Protein AF-A0A345U8S2-F1 (afdb_monomer_lite)

Secondary structure (DSSP, 8-state):
-HHHHHHHHHHHHHHHHHHHHHHHHHHHHHHHHHHHHHHHTTS----HHHHHHHHHHHHHTT-HHHHHHHHHHHHHH-THHHH-HHHHHHHHHHHHHHHHHTT-HHHHHHHHHHHT-

InterPro domains:
  IPR011990 Tetratricopeptide-like helical domain superfamily [SSF48452] (52-115)

Foldseek 3Di:
DVVVVVVVVVVVVVVVVVVVVVVVVVVVVVVVVVVVVVVVLQPPDDDLVVLLVVLVVCVVVLVLVVSLVSLVSCCPRPVVNVVDVQSVLSSLQSNLVSCVVVVVNVVSVVSNVSSVD

Radius of gyration: 25.72 Å; chains: 1; bounding box: 40×40×75 Å

Sequence (117 aa):
MVELYLILLICFLLVICYLITNSLRYIYKQIQTIINMRETKKNIYIENKNISYLANAYIKRKKWFYCITMLEYCIHYNQIARDKPKNRAIYYNYLGLCYQMIKMNKIAEKYYSKAKL

Organism: NCBI:txid2608709

pLDDT: mean 85.03, std 13.2, range [49.62, 97.12]

Structure (mmCIF, N/CA/C/O backbone):
data_AF-A0A345U8S2-F1
#
_entry.id   AF-A0A345U8S2-F1
#
loop_
_atom_site.group_PDB
_atom_site.id
_atom_site.type_symbol
_atom_site.label_atom_id
_atom_site.label_alt_id
_atom_site.label_comp_id
_atom_site.label_asym_id
_atom_site.label_entity_id
_atom_site.label_seq_id
_atom_site.pdbx_PDB_ins_code
_atom_site.Cartn_x
_atom_site.Cartn_y
_atom_site.Cartn_z
_atom_site.occupancy
_atom_site.B_iso_or_equiv
_atom_site.auth_seq_id
_atom_site.auth_comp_id
_atom_site.auth_asym_id
_atom_site.auth_atom_id
_atom_site.pdbx_PDB_model_num
ATOM 1 N N . MET A 1 1 ? -18.768 26.008 56.607 1.00 67.94 1 MET A N 1
ATOM 2 C CA . MET A 1 1 ? -19.146 26.429 55.232 1.00 67.94 1 MET A CA 1
ATOM 3 C C . MET A 1 1 ? -17.961 26.354 54.268 1.00 67.94 1 MET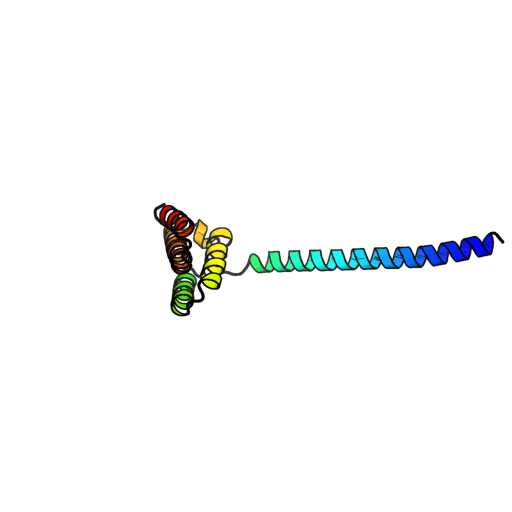 A C 1
ATOM 5 O O . MET A 1 1 ? -18.071 25.661 53.269 1.00 67.94 1 MET A O 1
ATOM 9 N N . VAL A 1 2 ? -16.822 26.990 54.576 1.00 83.25 2 VAL A N 1
ATOM 10 C CA . VAL A 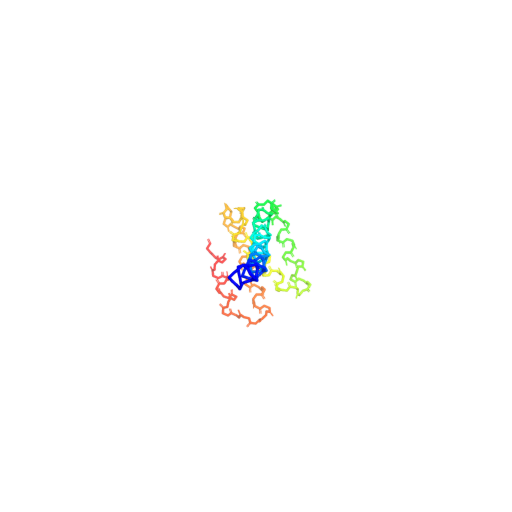1 2 ? -15.616 26.993 53.712 1.00 83.25 2 VAL A CA 1
ATOM 11 C C . VAL A 1 2 ? -14.989 25.600 53.544 1.00 83.25 2 VAL A C 1
ATOM 13 O O . VAL A 1 2 ? -14.587 25.232 52.446 1.00 83.25 2 VAL A O 1
ATOM 16 N N . GLU A 1 3 ? -14.968 24.789 54.602 1.00 89.12 3 GLU A N 1
ATOM 17 C CA . GLU A 1 3 ? -14.399 23.431 54.570 1.00 89.12 3 GLU A CA 1
ATOM 18 C C . GLU A 1 3 ? -15.165 22.487 53.630 1.00 89.12 3 GLU A C 1
ATOM 20 O O . GLU A 1 3 ? -14.561 21.792 52.819 1.00 89.12 3 GLU A O 1
ATOM 25 N N . LEU A 1 4 ? -16.502 22.522 53.666 1.00 88.00 4 LEU A N 1
ATOM 26 C CA . LEU A 1 4 ? -17.356 21.761 52.745 1.00 88.00 4 LEU A CA 1
ATOM 27 C C . LEU A 1 4 ? -17.128 22.171 51.286 1.00 88.00 4 LEU A C 1
ATOM 29 O O . LEU A 1 4 ? -17.090 21.312 50.410 1.00 88.00 4 LEU A O 1
ATOM 33 N N . TYR A 1 5 ? -16.930 23.467 51.030 1.00 91.94 5 TYR A N 1
ATOM 34 C CA . TYR A 1 5 ? -16.622 23.979 49.696 1.00 91.94 5 TYR A CA 1
ATOM 35 C C . TYR A 1 5 ? -15.264 23.474 49.185 1.00 91.94 5 TYR A C 1
ATOM 37 O O . TYR A 1 5 ? -15.162 23.030 48.043 1.00 91.94 5 TYR A O 1
ATOM 45 N N . LEU A 1 6 ? -14.238 23.471 50.043 1.00 91.25 6 LEU A N 1
ATOM 46 C CA . LEU A 1 6 ? -12.912 22.931 49.723 1.00 91.25 6 LEU A CA 1
ATOM 47 C C . LEU A 1 6 ? -12.965 21.438 49.384 1.00 91.25 6 LEU A C 1
ATOM 49 O O . LEU A 1 6 ? -12.372 21.019 48.393 1.00 91.25 6 LEU A O 1
ATOM 53 N N . ILE A 1 7 ? -13.708 20.646 50.161 1.00 92.69 7 ILE A N 1
ATOM 54 C CA . ILE A 1 7 ? -13.863 19.204 49.915 1.0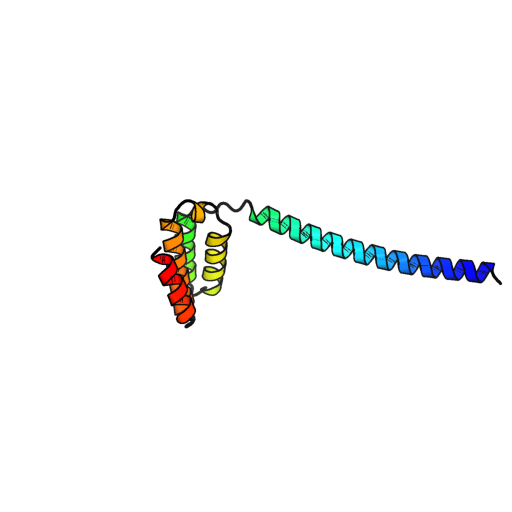0 92.69 7 ILE A CA 1
ATOM 55 C C . ILE A 1 7 ? -14.530 18.957 48.556 1.00 92.69 7 ILE A C 1
ATOM 57 O O . ILE A 1 7 ? -14.038 18.155 47.762 1.00 92.69 7 ILE A O 1
ATOM 61 N N . LEU A 1 8 ? -15.607 19.685 48.254 1.00 92.06 8 LEU A N 1
ATOM 62 C CA . LEU A 1 8 ? -16.322 19.575 46.980 1.00 92.06 8 LEU A CA 1
ATOM 63 C C . LEU A 1 8 ? -15.416 19.935 45.794 1.00 92.06 8 LEU A C 1
ATOM 65 O O . LEU A 1 8 ? -15.391 19.226 44.787 1.00 92.06 8 LEU A O 1
ATOM 69 N N . LEU A 1 9 ? -14.620 20.993 45.943 1.00 93.44 9 LEU A N 1
ATOM 70 C CA . LEU A 1 9 ? -13.665 21.438 44.933 1.00 93.44 9 LEU A CA 1
ATOM 71 C C . LEU A 1 9 ? -12.573 20.388 44.683 1.00 93.44 9 LEU A C 1
ATOM 73 O O . LEU A 1 9 ? -12.269 20.092 43.527 1.00 93.44 9 LEU A O 1
ATOM 77 N N . ILE A 1 10 ? -12.037 19.767 45.737 1.00 94.75 10 ILE A N 1
ATOM 78 C CA . ILE A 1 10 ? -11.049 18.682 45.624 1.00 94.75 10 ILE A CA 1
ATOM 79 C C . ILE A 1 10 ? -11.653 17.466 44.910 1.00 94.75 10 ILE A C 1
ATOM 81 O O . ILE A 1 10 ? -11.014 16.901 44.021 1.00 94.75 10 ILE A O 1
ATOM 85 N N . CYS A 1 11 ? -12.892 17.085 45.234 1.00 93.50 11 CYS A N 1
ATOM 86 C CA . CYS A 1 11 ? -13.581 15.986 44.555 1.00 93.50 11 CYS A CA 1
ATOM 87 C C . CYS A 1 11 ? -13.744 16.248 43.050 1.00 93.50 11 CYS A C 1
ATOM 89 O O . CYS A 1 11 ? -13.450 15.364 42.243 1.00 93.50 11 CYS A O 1
ATOM 91 N N . PHE A 1 12 ? -14.141 17.460 42.653 1.00 94.12 12 PHE A N 1
ATOM 92 C CA . PHE A 1 12 ? -14.212 17.836 41.237 1.00 94.12 12 PHE A CA 1
ATOM 93 C C . PHE A 1 12 ? -12.839 17.818 40.562 1.00 94.12 12 PHE A C 1
ATOM 95 O O . PHE A 1 12 ? -12.706 17.331 39.436 1.00 94.12 12 PHE A O 1
ATOM 102 N N . LEU A 1 13 ? -11.806 18.296 41.258 1.00 95.19 13 LEU A N 1
ATOM 103 C CA . LEU A 1 13 ? -10.447 18.320 40.732 1.00 95.19 13 LEU A CA 1
ATOM 104 C C . LEU A 1 13 ? -9.921 16.903 40.461 1.00 95.19 13 LEU A C 1
ATOM 106 O O . LEU A 1 13 ? -9.311 16.668 39.420 1.00 95.19 13 LEU A O 1
ATOM 110 N N . LEU A 1 14 ? -10.215 15.941 41.340 1.00 94.75 14 LEU A N 1
ATOM 111 C CA . LEU A 1 14 ? -9.844 14.535 41.145 1.00 94.75 14 LEU A CA 1
ATOM 112 C C . LEU A 1 14 ? -10.471 13.940 39.879 1.00 94.75 14 LEU A C 1
ATOM 114 O O . LEU A 1 14 ? -9.787 13.244 39.125 1.00 94.75 14 LEU A O 1
ATOM 118 N N . VAL A 1 15 ? -11.742 14.248 39.607 1.00 94.25 15 VAL A N 1
ATOM 119 C CA . VAL A 1 15 ? -12.430 13.791 38.388 1.00 94.25 15 VAL A CA 1
ATOM 120 C C . VAL A 1 15 ? -11.781 14.389 37.138 1.00 94.25 15 VAL A C 1
ATOM 122 O O . VAL A 1 15 ? -11.520 13.669 36.172 1.00 94.25 15 VAL A O 1
ATOM 125 N N . ILE A 1 16 ? -11.455 15.682 37.158 1.00 93.75 16 ILE A N 1
ATOM 126 C CA . ILE A 1 16 ? -10.781 16.355 36.037 1.00 93.75 16 ILE A CA 1
ATOM 127 C C . ILE A 1 16 ? -9.392 15.746 35.798 1.00 93.75 16 ILE A C 1
ATOM 129 O O . ILE A 1 16 ? -9.054 15.396 34.664 1.00 93.75 16 ILE A 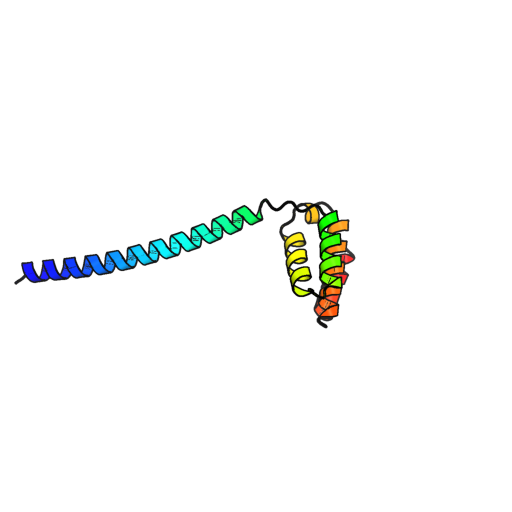O 1
ATOM 133 N N . CYS A 1 17 ? -8.608 15.542 36.858 1.00 96.19 17 CYS A N 1
ATOM 134 C CA . CYS A 1 17 ? -7.289 14.911 36.781 1.00 96.19 17 CYS A CA 1
ATOM 135 C C . CYS A 1 17 ? -7.359 13.492 36.203 1.00 96.19 17 CYS A C 1
ATOM 137 O O . CYS A 1 17 ? -6.522 13.114 35.376 1.00 96.19 17 CYS A O 1
ATOM 139 N N . TYR A 1 18 ? -8.372 12.714 36.588 1.00 96.19 18 TYR A N 1
ATOM 140 C CA . TYR A 1 18 ? -8.601 11.383 36.033 1.00 96.19 18 TYR A CA 1
ATOM 141 C C . TYR A 1 18 ? -8.876 11.432 34.521 1.00 96.19 18 TYR A C 1
ATOM 143 O O . TYR A 1 18 ? -8.251 10.690 33.757 1.00 96.19 18 TYR A O 1
ATOM 151 N N . LEU A 1 19 ? -9.745 12.342 34.067 1.00 94.12 19 LEU A N 1
ATOM 152 C CA . LEU A 1 19 ? -10.064 12.505 32.644 1.00 94.12 19 LEU A CA 1
ATOM 153 C C . LEU A 1 19 ? -8.835 12.907 31.815 1.00 94.12 19 LEU A C 1
ATOM 155 O O . LEU A 1 19 ? -8.593 12.320 30.757 1.00 94.12 19 LEU A O 1
ATOM 159 N N . ILE A 1 20 ? -8.032 13.853 32.313 1.00 95.12 20 ILE A N 1
ATOM 160 C CA . ILE A 1 20 ? -6.788 14.289 31.657 1.00 95.12 20 ILE A CA 1
ATOM 161 C C . ILE A 1 20 ? -5.781 13.135 31.586 1.00 95.12 20 ILE A C 1
ATOM 163 O O . ILE A 1 20 ? -5.178 12.885 30.544 1.00 95.12 20 ILE A O 1
ATOM 167 N N . THR A 1 21 ? -5.619 12.382 32.672 1.00 97.12 21 THR A N 1
ATOM 168 C CA . THR A 1 21 ? -4.693 11.240 32.698 1.00 97.12 21 THR A CA 1
ATOM 169 C C . THR A 1 21 ? -5.094 10.182 31.671 1.00 97.12 21 THR A C 1
ATOM 171 O O . THR A 1 21 ? -4.245 9.630 30.966 1.00 97.12 21 THR A O 1
ATOM 174 N N . ASN A 1 22 ? -6.393 9.908 31.546 1.00 93.62 22 ASN A N 1
ATOM 175 C CA . ASN A 1 22 ? -6.884 8.891 30.626 1.00 93.62 22 ASN A CA 1
ATOM 176 C C . ASN A 1 22 ? -6.720 9.313 29.154 1.00 93.62 22 ASN A C 1
ATOM 178 O O . ASN A 1 22 ? -6.337 8.491 28.316 1.00 93.62 22 ASN A O 1
ATOM 182 N N . SER A 1 23 ? -6.932 10.596 28.839 1.00 94.38 23 SER A N 1
ATOM 183 C CA . SER A 1 23 ? -6.711 11.123 27.487 1.00 94.38 23 SER A CA 1
ATOM 184 C C . SER A 1 23 ? -5.227 11.105 27.103 1.00 94.38 23 SER A C 1
ATOM 186 O O . SER A 1 23 ? -4.882 10.647 26.010 1.00 94.38 23 SER A O 1
ATOM 188 N N . LEU A 1 24 ? -4.330 11.479 28.022 1.00 95.12 24 LEU A N 1
ATOM 189 C CA . LEU A 1 24 ? -2.881 11.383 27.817 1.00 95.12 24 LEU A CA 1
ATOM 190 C C . LEU A 1 24 ? -2.431 9.936 27.595 1.00 95.12 24 LEU A C 1
ATOM 192 O O . LEU A 1 24 ? -1.662 9.658 26.671 1.00 95.12 24 LEU A O 1
ATOM 196 N N . ARG A 1 25 ? -2.952 8.989 28.386 1.00 96.38 25 ARG A N 1
ATOM 197 C CA . ARG A 1 25 ? -2.656 7.557 28.226 1.00 96.38 25 ARG A CA 1
ATOM 198 C C . ARG A 1 25 ? -3.089 7.033 26.857 1.00 96.38 25 ARG A C 1
ATOM 200 O O . ARG A 1 25 ? -2.371 6.238 26.245 1.00 96.38 25 ARG A O 1
ATOM 207 N N . TYR A 1 26 ? -4.247 7.472 26.370 1.00 94.62 26 TYR A N 1
ATOM 208 C CA . TYR A 1 26 ? -4.744 7.106 25.048 1.00 94.62 26 TYR A CA 1
ATOM 209 C C . TYR A 1 26 ? -3.831 7.626 23.929 1.00 94.62 26 TYR A C 1
ATOM 211 O O . TYR A 1 26 ? -3.422 6.848 23.063 1.00 94.62 26 TYR A O 1
ATOM 219 N N . ILE A 1 27 ? -3.444 8.905 23.988 1.00 92.75 27 ILE A N 1
ATOM 220 C CA . ILE A 1 27 ? -2.521 9.518 23.020 1.00 92.75 27 ILE A CA 1
ATOM 221 C C . ILE A 1 27 ? -1.169 8.795 23.035 1.00 92.75 27 ILE A C 1
ATOM 223 O O . ILE A 1 27 ? -0.656 8.424 21.979 1.00 92.75 27 ILE A O 1
ATOM 227 N N . TYR A 1 28 ? -0.623 8.511 24.219 1.00 95.31 28 TYR A N 1
ATOM 228 C CA . TYR A 1 28 ? 0.636 7.778 24.356 1.00 95.31 28 TYR A CA 1
ATOM 229 C C . TYR A 1 28 ? 0.575 6.398 23.684 1.00 95.31 28 TYR A C 1
ATOM 231 O O . TYR A 1 28 ? 1.472 6.025 22.925 1.00 95.31 28 TYR A O 1
ATOM 239 N N . LYS A 1 29 ? -0.523 5.656 23.883 1.00 94.00 29 LYS A N 1
ATOM 240 C CA . LYS A 1 29 ? -0.727 4.350 23.240 1.00 94.00 29 LYS A CA 1
ATOM 241 C C . LYS A 1 29 ? -0.794 4.462 21.713 1.00 94.00 29 LYS A C 1
ATOM 243 O O . LYS A 1 29 ? -0.233 3.611 21.017 1.00 94.00 29 LYS A O 1
ATOM 248 N N . GLN A 1 30 ? -1.448 5.497 21.181 1.00 89.50 30 GLN A N 1
ATOM 249 C CA . GLN A 1 30 ? -1.468 5.740 19.735 1.00 89.50 30 GLN A CA 1
ATOM 250 C C . GLN A 1 30 ? -0.063 6.020 19.191 1.00 89.50 30 GLN A C 1
ATOM 252 O O . GLN A 1 30 ? 0.342 5.397 18.208 1.00 89.50 30 GLN A O 1
ATOM 257 N N . ILE A 1 31 ? 0.703 6.889 19.857 1.00 91.81 31 ILE A N 1
ATOM 258 C CA . ILE A 1 31 ? 2.082 7.212 19.469 1.00 91.81 31 ILE A CA 1
ATOM 259 C C . ILE A 1 31 ? 2.948 5.947 19.465 1.00 91.81 31 ILE A C 1
ATOM 261 O O . ILE A 1 31 ? 3.619 5.676 18.469 1.00 91.81 31 ILE A O 1
ATOM 265 N N . GLN A 1 32 ? 2.873 5.127 20.517 1.00 90.88 32 GLN A N 1
ATOM 266 C CA . GLN A 1 32 ? 3.631 3.876 20.594 1.00 90.88 32 GLN A CA 1
ATOM 267 C C . GLN A 1 32 ? 3.275 2.918 19.452 1.00 90.88 32 GLN A C 1
ATOM 269 O O . GLN A 1 32 ? 4.149 2.298 18.850 1.00 90.88 32 GLN A O 1
ATOM 274 N N . THR A 1 33 ? 1.990 2.830 19.105 1.00 84.75 33 THR A N 1
ATOM 275 C CA . THR A 1 33 ? 1.534 1.991 17.990 1.00 84.75 33 THR A CA 1
ATOM 276 C C . THR A 1 33 ? 2.134 2.472 16.663 1.00 84.75 33 THR A C 1
ATOM 278 O O . THR A 1 33 ? 2.626 1.661 15.879 1.00 84.75 33 THR A O 1
ATOM 281 N N . ILE A 1 34 ? 2.167 3.787 16.425 1.00 84.50 34 ILE A N 1
ATOM 282 C CA . ILE A 1 34 ? 2.764 4.382 15.218 1.00 84.50 34 ILE A CA 1
ATOM 283 C C . ILE A 1 34 ? 4.278 4.128 15.161 1.00 84.50 34 ILE A C 1
ATOM 285 O O . ILE A 1 34 ? 4.800 3.798 14.092 1.00 84.50 34 ILE A O 1
ATOM 289 N N . ILE A 1 35 ? 4.985 4.253 16.288 1.00 81.69 35 ILE A N 1
ATOM 290 C CA . ILE A 1 35 ? 6.428 3.980 16.375 1.00 81.69 35 ILE A CA 1
ATOM 291 C C . ILE A 1 35 ? 6.711 2.509 16.045 1.00 81.69 35 ILE A C 1
ATOM 293 O O . ILE A 1 35 ? 7.520 2.229 15.160 1.00 81.69 35 ILE A O 1
ATOM 297 N N . ASN A 1 36 ? 5.973 1.577 16.648 1.00 74.56 36 ASN A N 1
ATOM 298 C CA . ASN A 1 36 ? 6.139 0.143 16.395 1.00 74.56 36 ASN A CA 1
ATOM 299 C C . ASN A 1 36 ? 5.850 -0.223 14.919 1.00 74.56 36 ASN A C 1
ATOM 301 O O . ASN A 1 36 ? 6.557 -1.031 14.308 1.00 74.56 36 ASN A O 1
ATOM 305 N N . MET A 1 37 ? 4.845 0.405 14.294 1.00 69.44 37 MET A N 1
ATOM 306 C CA . MET A 1 37 ? 4.582 0.252 12.853 1.00 69.44 37 MET A CA 1
ATOM 307 C C . MET A 1 37 ? 5.702 0.840 11.975 1.00 69.44 37 MET A C 1
ATOM 309 O O . MET A 1 37 ? 5.963 0.354 10.871 1.00 69.44 37 MET A O 1
ATOM 313 N N . ARG A 1 38 ? 6.372 1.902 12.433 1.00 65.75 38 ARG A N 1
ATOM 314 C CA . ARG A 1 38 ? 7.513 2.500 11.727 1.00 65.75 38 ARG A CA 1
ATOM 315 C C . ARG A 1 38 ? 8.749 1.600 11.794 1.00 65.75 38 ARG A C 1
ATOM 317 O O . ARG A 1 38 ? 9.446 1.482 10.788 1.00 65.75 38 ARG A O 1
ATOM 324 N N . GLU A 1 39 ? 9.013 0.962 12.930 1.00 58.94 39 GLU A N 1
ATOM 325 C CA . GLU A 1 39 ? 10.163 0.060 13.094 1.00 58.94 39 GLU A CA 1
ATOM 326 C C . GLU A 1 39 ? 10.008 -1.239 12.302 1.00 58.94 39 GLU A C 1
ATOM 328 O O . GLU A 1 39 ? 10.930 -1.644 11.592 1.00 58.94 39 GLU A O 1
ATOM 333 N N . THR A 1 40 ? 8.817 -1.841 12.310 1.00 56.22 40 THR A N 1
ATOM 334 C CA . THR A 1 40 ? 8.518 -3.032 11.490 1.00 56.22 40 THR A CA 1
ATOM 335 C C . THR A 1 40 ? 8.673 -2.766 9.989 1.00 56.22 40 THR A C 1
ATOM 337 O O . THR A 1 40 ? 9.146 -3.632 9.255 1.00 56.22 40 THR A O 1
ATOM 340 N N . LYS A 1 41 ? 8.393 -1.541 9.522 1.00 52.75 41 LYS A N 1
ATOM 341 C CA . LYS A 1 41 ? 8.658 -1.118 8.134 1.00 52.75 41 LYS A CA 1
ATOM 342 C C . LYS A 1 41 ? 10.141 -1.102 7.744 1.00 52.75 41 LYS A C 1
ATOM 344 O O . LYS A 1 41 ? 10.412 -1.092 6.545 1.00 52.75 41 LYS A O 1
ATOM 349 N N . LYS A 1 42 ? 11.084 -1.063 8.693 1.00 53.06 42 LYS A N 1
ATOM 350 C CA . LYS A 1 42 ? 12.525 -0.929 8.405 1.00 53.06 42 LYS A CA 1
ATOM 351 C C . LYS A 1 42 ? 13.199 -2.267 8.057 1.00 53.06 42 LYS A C 1
ATOM 353 O O . LYS A 1 42 ? 14.233 -2.249 7.401 1.00 53.06 42 LYS A O 1
ATOM 358 N N . ASN A 1 43 ? 12.591 -3.402 8.425 1.00 49.62 43 ASN A N 1
ATOM 359 C CA . ASN A 1 43 ? 13.229 -4.728 8.370 1.00 49.62 43 ASN A CA 1
ATOM 360 C C . ASN A 1 43 ? 12.621 -5.719 7.362 1.00 49.62 43 ASN A C 1
ATOM 362 O O . ASN A 1 43 ? 13.047 -6.871 7.310 1.00 49.62 43 ASN A O 1
ATOM 366 N N . ILE A 1 44 ? 11.648 -5.316 6.540 1.00 55.94 44 ILE A N 1
ATOM 367 C CA . ILE A 1 44 ? 11.066 -6.222 5.539 1.00 55.94 44 ILE A CA 1
ATOM 368 C C . ILE A 1 44 ? 11.968 -6.239 4.295 1.00 55.94 44 ILE A C 1
ATOM 370 O O . ILE A 1 44 ? 11.758 -5.513 3.322 1.00 55.94 44 ILE A O 1
ATOM 374 N N . TYR A 1 45 ? 13.007 -7.072 4.349 1.00 56.28 45 TYR A N 1
ATOM 375 C CA . TYR A 1 45 ? 13.852 -7.398 3.206 1.00 56.28 45 TYR A CA 1
ATOM 376 C C . TYR A 1 45 ? 13.099 -8.365 2.283 1.00 56.28 45 TYR A C 1
ATOM 378 O O . TYR A 1 45 ? 12.901 -9.531 2.616 1.00 56.28 45 TYR A O 1
ATOM 386 N N . ILE A 1 46 ? 12.662 -7.888 1.115 1.00 60.34 46 ILE A N 1
ATOM 387 C CA . ILE A 1 46 ? 12.118 -8.746 0.053 1.00 60.34 46 ILE A CA 1
ATOM 388 C C . ILE A 1 46 ? 13.083 -8.691 -1.121 1.00 60.34 46 ILE A C 1
ATOM 390 O O . ILE A 1 46 ? 13.327 -7.625 -1.696 1.00 60.34 46 ILE A O 1
ATOM 394 N N . GLU A 1 47 ? 13.615 -9.854 -1.481 1.00 62.97 47 GLU A N 1
ATOM 395 C CA . GLU A 1 47 ? 14.500 -10.012 -2.624 1.00 62.97 47 GLU A CA 1
ATOM 396 C C . GLU A 1 47 ? 13.797 -9.600 -3.932 1.00 62.97 47 GLU A C 1
ATOM 398 O O . GLU A 1 47 ? 12.623 -9.895 -4.172 1.00 62.97 47 GLU A O 1
ATOM 403 N N . ASN A 1 48 ? 14.528 -8.915 -4.812 1.00 64.50 48 ASN A N 1
ATOM 404 C CA . ASN A 1 48 ? 13.975 -8.262 -6.004 1.00 64.50 48 ASN A CA 1
ATOM 405 C C . ASN A 1 48 ? 13.279 -9.233 -6.982 1.00 64.50 48 ASN A C 1
ATOM 407 O O . ASN A 1 48 ? 12.237 -8.922 -7.566 1.00 64.50 48 ASN A O 1
ATOM 411 N N . LYS A 1 49 ? 13.826 -10.449 -7.112 1.00 67.50 49 LYS A N 1
ATOM 412 C CA . LYS A 1 49 ? 13.270 -11.513 -7.962 1.00 67.50 49 LYS A CA 1
ATOM 413 C C . LYS A 1 49 ? 11.856 -11.907 -7.520 1.00 67.50 49 LYS A C 1
ATOM 415 O O . LYS A 1 49 ? 10.982 -12.126 -8.359 1.00 67.50 49 LYS A O 1
ATOM 420 N N . ASN A 1 50 ? 11.607 -11.891 -6.212 1.00 76.31 50 ASN A N 1
ATOM 421 C CA . ASN A 1 50 ? 10.314 -12.238 -5.630 1.00 76.31 50 ASN A CA 1
ATOM 422 C C . ASN A 1 50 ? 9.281 -11.125 -5.852 1.00 76.31 50 ASN A C 1
ATOM 424 O O . ASN A 1 50 ? 8.103 -11.414 -6.050 1.00 76.31 50 ASN A O 1
ATOM 428 N N . ILE A 1 51 ? 9.714 -9.860 -5.914 1.00 83.06 51 ILE A N 1
ATOM 429 C CA . ILE A 1 51 ? 8.827 -8.712 -6.162 1.00 83.06 51 ILE A CA 1
ATOM 430 C C . ILE A 1 51 ? 8.262 -8.745 -7.583 1.00 83.06 51 ILE A C 1
ATOM 432 O O . ILE A 1 51 ? 7.058 -8.583 -7.764 1.00 83.06 51 ILE A O 1
ATOM 436 N N . SER A 1 52 ? 9.099 -9.015 -8.588 1.00 83.75 52 SER A N 1
ATOM 437 C CA . SER A 1 52 ? 8.633 -9.121 -9.981 1.00 83.75 52 SER A CA 1
ATOM 438 C C . SER A 1 52 ? 7.667 -10.296 -10.177 1.00 83.75 52 SER A C 1
ATOM 440 O O . SER A 1 52 ? 6.660 -10.168 -10.875 1.00 83.75 52 SER A O 1
ATOM 442 N N . TYR A 1 53 ? 7.936 -11.430 -9.521 1.00 88.75 53 TYR A N 1
ATOM 443 C CA . TYR A 1 53 ? 7.031 -12.579 -9.522 1.00 88.75 53 TYR A CA 1
ATOM 444 C C . TYR A 1 53 ? 5.680 -12.249 -8.866 1.00 88.75 53 TYR A C 1
ATOM 446 O O . TYR A 1 53 ? 4.624 -12.523 -9.442 1.00 88.75 53 TYR A O 1
ATOM 454 N N . LEU A 1 54 ? 5.702 -11.599 -7.698 1.00 88.75 54 LEU A N 1
ATOM 455 C CA . LEU A 1 54 ? 4.500 -11.156 -6.988 1.00 88.75 54 LEU A CA 1
ATOM 456 C C . LEU A 1 54 ? 3.692 -10.138 -7.797 1.00 88.75 54 LEU A C 1
ATOM 458 O O . LEU A 1 54 ? 2.472 -10.269 -7.883 1.00 88.75 54 LEU A O 1
ATOM 462 N N . ALA A 1 55 ? 4.353 -9.167 -8.431 1.00 90.56 55 ALA A N 1
ATOM 463 C CA . ALA A 1 55 ? 3.697 -8.192 -9.296 1.00 90.56 55 ALA A CA 1
ATOM 464 C C . ALA A 1 55 ? 2.938 -8.891 -10.432 1.00 90.56 55 ALA A C 1
ATOM 466 O O . ALA A 1 55 ? 1.742 -8.657 -10.618 1.00 90.56 55 ALA A O 1
ATOM 467 N N . ASN A 1 56 ? 3.589 -9.833 -11.120 1.00 91.25 56 ASN A N 1
ATOM 468 C CA . ASN A 1 56 ? 2.956 -10.613 -12.181 1.00 91.25 56 ASN A CA 1
ATOM 469 C C . ASN A 1 56 ? 1.764 -11.437 -11.655 1.00 91.25 56 ASN A C 1
ATOM 471 O O . ASN A 1 56 ? 0.696 -11.463 -12.268 1.00 91.25 56 ASN A O 1
ATOM 475 N N . ALA A 1 57 ? 1.899 -12.061 -10.481 1.00 92.75 57 ALA A N 1
ATOM 476 C CA . ALA A 1 57 ? 0.807 -12.797 -9.848 1.00 92.75 57 ALA A CA 1
ATOM 477 C C . ALA A 1 57 ? -0.394 -11.892 -9.509 1.00 92.75 57 ALA A C 1
ATOM 479 O O . ALA A 1 57 ? -1.540 -12.271 -9.766 1.00 92.75 57 ALA A O 1
ATOM 480 N N . TYR A 1 58 ? -0.159 -10.690 -8.972 1.00 93.75 58 TYR A N 1
ATOM 481 C CA . TYR A 1 58 ? -1.227 -9.733 -8.678 1.00 93.75 58 TYR A CA 1
ATOM 482 C C . TYR A 1 58 ? -1.910 -9.214 -9.943 1.00 93.75 58 TYR A C 1
ATOM 484 O O . TYR A 1 58 ? -3.141 -9.154 -9.975 1.00 93.75 58 TYR A O 1
ATOM 492 N N . ILE A 1 59 ? -1.144 -8.907 -10.991 1.00 92.69 59 ILE A N 1
ATOM 493 C CA . ILE A 1 59 ? -1.679 -8.469 -12.286 1.00 92.69 59 ILE A CA 1
ATOM 494 C C . ILE A 1 59 ? -2.557 -9.559 -12.906 1.00 92.69 59 ILE A C 1
ATOM 496 O O . ILE A 1 59 ? -3.702 -9.280 -13.264 1.00 92.69 59 ILE A O 1
ATOM 500 N N . LYS A 1 60 ? -2.078 -10.811 -12.957 1.00 92.94 60 LYS A N 1
ATOM 501 C CA . LYS A 1 60 ? -2.856 -11.958 -13.467 1.00 92.94 60 LYS A CA 1
ATOM 502 C C . LYS A 1 60 ? -4.163 -12.159 -12.703 1.00 92.94 60 LYS A C 1
ATOM 504 O O . LYS A 1 60 ? -5.191 -12.464 -13.298 1.00 92.94 60 LYS A O 1
ATOM 509 N N . ARG A 1 61 ? -4.141 -11.941 -11.386 1.00 95.44 61 ARG A N 1
ATOM 510 C CA . ARG A 1 61 ? -5.323 -12.024 -10.510 1.00 95.44 61 ARG A CA 1
ATOM 511 C C . ARG A 1 61 ? -6.198 -10.763 -10.530 1.00 95.44 61 ARG A C 1
ATOM 513 O O . ARG A 1 61 ? -7.121 -10.676 -9.728 1.00 95.44 61 ARG A O 1
ATOM 520 N N . LYS A 1 62 ? -5.902 -9.780 -11.390 1.00 93.56 62 LYS A N 1
ATOM 521 C CA . LYS A 1 62 ? -6.584 -8.473 -11.469 1.00 93.56 62 LYS A CA 1
ATOM 522 C C . LYS A 1 62 ? -6.588 -7.683 -10.150 1.00 93.56 62 LYS A C 1
ATOM 524 O O . LYS A 1 62 ? -7.411 -6.799 -9.937 1.00 93.56 62 LYS A O 1
ATOM 529 N N . LYS A 1 63 ? -5.639 -7.964 -9.255 1.00 93.88 63 LYS A N 1
ATOM 530 C CA . LYS A 1 63 ? -5.458 -7.269 -7.971 1.00 93.88 63 LYS A CA 1
ATOM 531 C C . LYS A 1 63 ? -4.595 -6.014 -8.154 1.00 93.88 63 LYS A C 1
ATOM 533 O O . LYS A 1 63 ? -3.567 -5.858 -7.497 1.00 93.88 63 LYS A O 1
ATOM 538 N N . TRP A 1 64 ? -4.994 -5.129 -9.068 1.00 92.50 64 TRP A N 1
ATOM 539 C CA . TRP A 1 64 ? -4.162 -4.006 -9.521 1.00 92.50 64 TRP A CA 1
ATOM 540 C C . TRP A 1 64 ? -3.816 -3.021 -8.398 1.00 92.50 64 TRP A C 1
ATOM 542 O O . TRP A 1 64 ? -2.658 -2.648 -8.267 1.00 92.50 64 TRP A O 1
ATOM 552 N N . PHE A 1 65 ? -4.765 -2.675 -7.522 1.00 92.69 65 PHE A N 1
ATOM 553 C CA . PHE A 1 65 ? -4.511 -1.771 -6.388 1.00 92.69 65 PHE A CA 1
ATOM 554 C C . PHE A 1 65 ? -3.505 -2.332 -5.372 1.00 92.69 65 PHE A C 1
ATOM 556 O O . PHE A 1 65 ? -2.644 -1.606 -4.873 1.00 92.69 65 PHE A O 1
ATOM 563 N N . TYR A 1 66 ? -3.556 -3.640 -5.101 1.00 91.81 66 TYR A N 1
ATOM 564 C CA . TYR A 1 66 ? -2.559 -4.300 -4.253 1.00 91.81 66 TYR A CA 1
ATOM 565 C C . TYR A 1 66 ? -1.180 -4.305 -4.915 1.00 91.81 66 TYR A C 1
ATOM 567 O O . TYR A 1 66 ? -0.169 -4.100 -4.251 1.00 91.81 66 TYR A O 1
ATOM 575 N N . CYS A 1 67 ? -1.136 -4.489 -6.237 1.00 93.75 67 CYS A N 1
ATOM 576 C CA . CYS A 1 67 ? 0.107 -4.400 -6.991 1.00 93.75 67 CYS A CA 1
ATOM 577 C C . CYS A 1 67 ? 0.697 -2.983 -6.937 1.00 93.75 67 CYS A C 1
ATOM 579 O O . CYS A 1 67 ? 1.882 -2.834 -6.650 1.00 93.75 67 CYS A O 1
ATOM 581 N N . ILE A 1 68 ? -0.132 -1.950 -7.126 1.00 94.06 68 ILE A N 1
ATOM 582 C CA . ILE A 1 68 ? 0.278 -0.539 -7.052 1.00 94.06 68 ILE A CA 1
ATOM 583 C C . ILE A 1 68 ? 0.866 -0.219 -5.678 1.00 94.06 68 ILE A C 1
ATOM 585 O O . ILE A 1 68 ? 2.005 0.233 -5.587 1.00 94.06 68 ILE A O 1
ATOM 589 N N . THR A 1 69 ? 0.126 -0.512 -4.608 1.00 91.00 69 THR A N 1
ATOM 590 C CA . THR A 1 69 ? 0.562 -0.209 -3.234 1.00 91.00 69 THR A CA 1
ATOM 591 C C . THR A 1 69 ? 1.852 -0.939 -2.861 1.00 91.00 69 THR A C 1
ATOM 593 O O . THR A 1 69 ? 2.751 -0.342 -2.267 1.00 91.00 69 THR A O 1
ATOM 596 N N . MET A 1 70 ? 1.992 -2.207 -3.263 1.00 90.00 70 MET A N 1
ATOM 597 C CA . MET A 1 70 ? 3.228 -2.967 -3.078 1.00 90.00 70 MET A CA 1
ATOM 598 C C . MET A 1 70 ? 4.409 -2.324 -3.822 1.00 90.00 70 MET A C 1
ATOM 600 O O . MET A 1 70 ? 5.473 -2.128 -3.233 1.00 90.00 70 MET A O 1
ATOM 604 N N . LEU A 1 71 ? 4.242 -1.999 -5.107 1.00 90.88 71 LEU A N 1
ATOM 605 C CA . LEU A 1 71 ? 5.318 -1.457 -5.940 1.00 90.88 71 LEU A CA 1
ATOM 606 C C . LEU A 1 71 ? 5.746 -0.058 -5.484 1.00 90.88 71 LEU A C 1
ATOM 608 O O . LEU A 1 71 ? 6.945 0.212 -5.414 1.00 90.88 71 LEU A O 1
ATOM 612 N N . GLU A 1 72 ? 4.802 0.808 -5.111 1.00 89.31 72 GLU A N 1
ATOM 613 C CA . GLU A 1 72 ? 5.106 2.128 -4.543 1.00 89.31 72 GLU A CA 1
ATOM 614 C C . GLU A 1 72 ? 5.885 1.993 -3.228 1.00 89.31 72 GLU A C 1
ATOM 616 O O . GLU A 1 72 ? 6.905 2.666 -3.039 1.00 89.31 72 GLU A O 1
ATOM 621 N N . TYR A 1 73 ? 5.495 1.056 -2.356 1.00 85.44 73 TYR A N 1
ATOM 622 C CA . TYR A 1 73 ? 6.264 0.758 -1.148 1.00 85.44 73 TYR A CA 1
ATOM 623 C C . TYR A 1 73 ? 7.695 0.310 -1.483 1.00 85.44 73 TYR A C 1
ATOM 625 O O . TYR A 1 73 ? 8.655 0.826 -0.905 1.00 85.44 73 TYR A O 1
ATOM 633 N N . CYS A 1 74 ? 7.864 -0.591 -2.455 1.00 83.31 74 CYS A N 1
ATOM 634 C CA . CYS A 1 74 ? 9.186 -1.050 -2.876 1.00 83.31 74 CYS A CA 1
ATOM 635 C C . CYS A 1 74 ? 10.059 0.084 -3.435 1.00 83.31 74 CYS A C 1
ATOM 637 O O . CYS A 1 74 ? 11.250 0.125 -3.146 1.00 83.31 74 CYS A O 1
ATOM 639 N N . ILE A 1 75 ? 9.499 1.025 -4.194 1.00 83.25 75 ILE A N 1
ATOM 640 C CA . ILE A 1 75 ? 10.270 2.134 -4.780 1.00 83.25 75 ILE A CA 1
ATOM 641 C C . ILE A 1 75 ? 10.716 3.142 -3.713 1.00 83.25 75 ILE A C 1
ATOM 643 O O . ILE A 1 75 ? 11.850 3.631 -3.761 1.00 83.25 75 ILE A O 1
ATOM 647 N N . HIS A 1 76 ? 9.841 3.456 -2.754 1.00 79.88 76 HIS A N 1
ATOM 648 C CA . HIS A 1 76 ? 10.108 4.480 -1.744 1.00 79.88 76 HIS A CA 1
ATOM 649 C C . HIS A 1 76 ? 10.936 3.963 -0.564 1.00 79.88 76 HIS A C 1
ATOM 651 O O . HIS A 1 76 ? 11.803 4.689 -0.063 1.00 79.88 76 HIS A O 1
ATOM 657 N N . TYR A 1 77 ? 10.710 2.720 -0.140 1.00 71.50 77 TYR A N 1
ATOM 658 C CA . TYR A 1 77 ? 11.239 2.205 1.125 1.00 71.50 77 TYR A CA 1
ATOM 659 C C . TYR A 1 77 ? 12.244 1.059 0.980 1.00 71.50 77 TYR A C 1
ATOM 661 O O . TYR A 1 77 ? 13.068 0.894 1.875 1.00 71.50 77 TYR A O 1
ATOM 669 N N . ASN A 1 78 ? 12.251 0.302 -0.124 1.00 69.06 78 ASN A N 1
ATOM 670 C CA . ASN A 1 78 ? 13.213 -0.791 -0.289 1.00 69.06 78 ASN A CA 1
ATOM 671 C C . ASN A 1 78 ? 14.552 -0.259 -0.841 1.00 69.06 78 ASN A C 1
ATOM 673 O O . ASN A 1 78 ? 14.618 0.264 -1.956 1.00 69.06 78 ASN A O 1
ATOM 677 N N . GLN A 1 79 ? 15.630 -0.402 -0.062 1.00 58.38 79 GLN A N 1
ATOM 678 C CA . GLN A 1 79 ? 16.980 0.073 -0.408 1.00 58.38 79 GLN A CA 1
ATOM 679 C C . GLN A 1 79 ? 17.500 -0.535 -1.725 1.00 58.38 79 GLN A C 1
ATOM 681 O O . GLN A 1 79 ? 18.109 0.166 -2.526 1.00 58.38 79 GLN A O 1
ATOM 686 N N . ILE A 1 80 ? 17.134 -1.781 -2.044 1.00 57.22 80 ILE A N 1
ATOM 687 C CA . ILE A 1 80 ? 17.577 -2.470 -3.272 1.00 57.22 80 ILE A CA 1
ATOM 688 C C . ILE A 1 80 ? 17.065 -1.767 -4.544 1.00 57.22 80 ILE A C 1
ATOM 690 O O . ILE A 1 80 ? 17.722 -1.788 -5.585 1.00 57.22 80 ILE A O 1
ATOM 694 N N . ALA A 1 81 ? 15.884 -1.141 -4.480 1.00 54.88 81 ALA A N 1
ATOM 695 C CA . ALA A 1 81 ? 15.332 -0.366 -5.593 1.00 54.88 81 ALA A CA 1
ATOM 696 C C . ALA A 1 81 ? 16.010 1.006 -5.758 1.00 54.88 81 ALA A C 1
ATOM 698 O O . ALA A 1 81 ? 15.789 1.673 -6.769 1.00 54.88 81 ALA A O 1
ATOM 699 N N . ARG A 1 82 ? 16.797 1.452 -4.769 1.00 58.41 82 ARG A N 1
ATOM 700 C CA . ARG A 1 82 ? 17.640 2.651 -4.873 1.00 58.41 82 ARG A CA 1
ATOM 701 C C . ARG A 1 82 ? 18.999 2.319 -5.485 1.00 58.41 82 ARG A C 1
ATOM 703 O O . ARG A 1 82 ? 19.446 3.074 -6.336 1.00 58.41 82 ARG A O 1
ATOM 710 N N . ASP A 1 83 ? 19.578 1.172 -5.133 1.00 60.19 83 ASP A N 1
ATOM 711 C CA . ASP A 1 83 ? 20.936 0.803 -5.565 1.00 60.19 83 ASP A CA 1
ATOM 712 C C . ASP A 1 83 ? 21.009 0.225 -6.986 1.00 60.19 83 ASP A C 1
ATOM 714 O O . ASP A 1 83 ? 22.073 0.209 -7.600 1.00 60.19 83 ASP A O 1
ATOM 718 N N . LYS A 1 84 ? 19.889 -0.268 -7.537 1.00 69.94 84 LYS A N 1
ATOM 719 C CA . LYS A 1 84 ? 19.850 -0.877 -8.878 1.00 69.94 84 LYS A CA 1
ATOM 720 C C . LYS A 1 84 ? 18.834 -0.171 -9.788 1.00 69.94 84 LYS A C 1
ATOM 722 O O . LYS A 1 84 ? 17.650 -0.524 -9.742 1.00 69.94 84 LYS A O 1
ATOM 727 N N . PRO A 1 85 ? 19.266 0.753 -10.672 1.00 72.69 85 PRO A N 1
ATOM 728 C CA . PRO A 1 85 ? 18.359 1.515 -11.541 1.00 72.69 85 PRO A CA 1
ATOM 729 C C . PRO A 1 85 ? 17.511 0.610 -12.446 1.00 72.69 85 PRO A C 1
ATOM 731 O O . PRO A 1 85 ? 16.306 0.814 -12.581 1.00 72.69 85 PRO A O 1
ATOM 734 N N . LYS A 1 86 ? 18.089 -0.493 -12.944 1.00 76.75 86 LYS A N 1
ATOM 735 C CA . LYS A 1 86 ? 17.382 -1.495 -13.761 1.00 76.75 86 LYS A CA 1
ATOM 736 C C . LYS A 1 86 ? 16.145 -2.082 -13.068 1.00 76.75 86 LYS A C 1
ATOM 738 O O . LYS A 1 86 ? 15.131 -2.326 -13.715 1.00 76.75 86 LYS A O 1
ATOM 743 N N . ASN A 1 87 ? 16.198 -2.285 -11.753 1.00 77.50 87 ASN A N 1
ATOM 744 C CA . ASN A 1 87 ? 15.074 -2.857 -11.012 1.00 77.50 87 ASN A CA 1
ATOM 7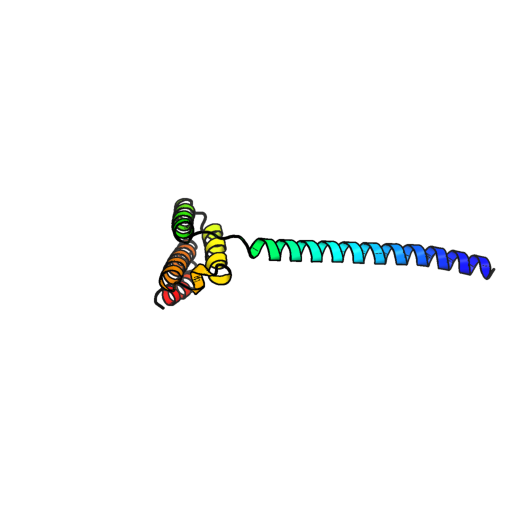45 C C . ASN A 1 87 ? 13.971 -1.822 -10.772 1.00 77.50 87 ASN A C 1
ATOM 747 O O . ASN A 1 87 ? 12.786 -2.145 -10.821 1.00 77.50 87 ASN A O 1
ATOM 751 N N . ARG A 1 88 ? 14.357 -0.560 -10.566 1.00 83.00 88 ARG A N 1
ATOM 752 C CA . ARG A 1 88 ? 13.420 0.557 -10.443 1.00 83.00 88 ARG A CA 1
ATOM 753 C C . ARG A 1 88 ? 12.642 0.776 -11.746 1.00 83.00 88 ARG A C 1
ATOM 755 O O . ARG A 1 88 ? 11.426 0.945 -11.689 1.00 83.00 88 ARG A O 1
ATOM 762 N N . ALA A 1 89 ? 13.305 0.672 -12.899 1.00 86.94 89 ALA A N 1
ATOM 763 C CA . ALA A 1 89 ? 12.658 0.725 -14.210 1.00 86.94 89 ALA A CA 1
ATOM 764 C C . ALA A 1 89 ? 11.597 -0.380 -14.387 1.00 86.94 89 ALA A C 1
ATOM 766 O O . ALA A 1 89 ? 10.474 -0.108 -14.813 1.00 86.94 89 ALA A O 1
ATOM 767 N N . ILE A 1 90 ? 11.906 -1.617 -13.977 1.00 88.00 90 ILE A N 1
ATOM 768 C CA . ILE A 1 90 ? 10.950 -2.740 -14.013 1.00 88.00 90 ILE A CA 1
ATOM 769 C C . ILE A 1 90 ? 9.713 -2.437 -13.154 1.00 88.00 90 ILE A C 1
ATOM 771 O O . ILE A 1 90 ? 8.585 -2.676 -13.587 1.00 88.00 90 ILE A O 1
ATOM 775 N N . TYR A 1 91 ? 9.895 -1.876 -11.957 1.00 89.62 91 TYR A N 1
ATOM 776 C CA . TYR A 1 91 ? 8.773 -1.537 -11.078 1.00 89.62 91 TYR A CA 1
ATOM 777 C C . TYR A 1 91 ? 7.901 -0.421 -11.649 1.00 89.62 91 TYR A C 1
ATOM 779 O O . TYR A 1 91 ? 6.675 -0.520 -11.604 1.00 89.62 91 TYR A O 1
ATOM 787 N N . TYR A 1 92 ? 8.514 0.612 -12.230 1.00 92.38 92 TYR A N 1
ATOM 788 C CA . TYR A 1 92 ? 7.775 1.671 -12.909 1.00 92.38 92 TYR A CA 1
ATOM 789 C C . TYR A 1 92 ? 6.998 1.159 -14.126 1.00 92.38 92 TYR A C 1
ATOM 791 O O . TYR A 1 92 ? 5.858 1.576 -14.321 1.00 92.38 92 TYR A O 1
ATOM 799 N N . ASN A 1 93 ? 7.538 0.195 -14.877 1.00 93.31 93 ASN A N 1
ATOM 800 C CA . ASN A 1 93 ? 6.797 -0.463 -15.957 1.00 93.31 93 ASN A CA 1
ATOM 801 C C . ASN A 1 93 ? 5.559 -1.209 -15.444 1.00 93.31 93 ASN A C 1
ATOM 803 O O . ASN A 1 93 ? 4.476 -1.071 -16.016 1.00 93.31 93 ASN A O 1
ATOM 807 N N . TYR A 1 94 ? 5.685 -1.964 -14.348 1.00 93.19 94 TYR A N 1
ATOM 808 C CA . TYR A 1 94 ? 4.533 -2.640 -13.746 1.00 93.19 94 TYR A CA 1
ATOM 809 C C . TYR A 1 94 ? 3.501 -1.659 -13.179 1.00 93.19 94 TYR A C 1
ATOM 811 O O . TYR A 1 94 ? 2.301 -1.907 -13.312 1.00 93.19 94 TYR A O 1
ATOM 819 N N . LEU A 1 95 ? 3.935 -0.534 -12.600 1.00 94.94 95 LEU A N 1
ATOM 820 C CA . LEU A 1 95 ? 3.031 0.537 -12.173 1.00 94.94 95 LEU A CA 1
ATOM 821 C C . LEU A 1 95 ? 2.285 1.140 -13.360 1.00 94.94 95 LEU A C 1
ATOM 823 O O . LEU A 1 95 ? 1.060 1.234 -13.306 1.00 94.94 95 LEU A O 1
ATOM 827 N N . GLY A 1 96 ? 2.994 1.483 -14.439 1.00 95.06 96 GLY A N 1
ATOM 828 C CA . GLY A 1 96 ? 2.385 1.980 -15.673 1.00 95.06 96 GLY A CA 1
ATOM 829 C C . GLY A 1 96 ? 1.299 1.034 -16.181 1.00 95.06 96 GLY A C 1
ATOM 830 O O . GLY A 1 96 ? 0.167 1.456 -16.412 1.00 95.06 96 GLY A O 1
ATOM 831 N N . LEU A 1 97 ? 1.600 -0.268 -16.215 1.00 95.12 97 LEU A N 1
ATOM 832 C CA . LEU A 1 97 ? 0.643 -1.290 -16.632 1.00 95.12 97 LEU A CA 1
ATOM 833 C C . LEU A 1 97 ? -0.568 -1.369 -15.695 1.00 95.12 97 LEU A C 1
ATOM 835 O O . LEU A 1 97 ? -1.702 -1.421 -16.167 1.00 95.12 97 LEU A O 1
ATOM 839 N N . CYS A 1 98 ? -0.364 -1.336 -14.376 1.00 95.81 98 CYS A N 1
ATOM 840 C CA . CYS A 1 98 ? -1.474 -1.352 -13.422 1.00 95.81 98 CYS A CA 1
ATOM 841 C C . CYS A 1 98 ? -2.380 -0.123 -13.575 1.00 95.81 98 CYS A C 1
ATOM 843 O O . CYS A 1 98 ? -3.599 -0.279 -13.608 1.00 95.81 98 CYS A O 1
ATOM 845 N N . TYR A 1 99 ? -1.804 1.076 -13.719 1.00 96.50 99 TYR A N 1
ATOM 846 C CA . TYR A 1 99 ? -2.562 2.314 -13.920 1.00 96.50 99 TYR A CA 1
ATOM 847 C C . TYR A 1 99 ? -3.297 2.343 -15.269 1.00 96.50 99 TYR A C 1
ATOM 849 O O . TYR A 1 99 ? -4.417 2.851 -15.343 1.00 96.50 99 TYR A O 1
ATOM 857 N N . GLN A 1 100 ? -2.728 1.745 -16.318 1.00 95.75 100 GLN A N 1
ATOM 858 C CA . GLN A 1 100 ? -3.406 1.586 -17.606 1.00 95.75 100 GLN A CA 1
ATOM 859 C C . GLN A 1 100 ? -4.611 0.636 -17.499 1.00 95.75 100 GLN A C 1
ATOM 861 O O . GLN A 1 100 ? -5.676 0.936 -18.037 1.00 95.75 100 GLN A O 1
ATOM 866 N N . MET A 1 101 ? -4.489 -0.469 -16.752 1.00 94.19 101 MET A N 1
ATOM 867 C CA . MET A 1 101 ? -5.590 -1.427 -16.542 1.00 94.19 101 MET A CA 1
ATOM 868 C C . MET A 1 101 ? -6.794 -0.807 -15.818 1.00 94.19 101 MET A C 1
ATOM 870 O O . MET A 1 101 ? -7.932 -1.191 -16.084 1.00 94.19 101 MET A O 1
ATOM 874 N N . ILE A 1 102 ? -6.566 0.191 -14.957 1.00 95.25 102 ILE A N 1
ATOM 875 C CA . ILE A 1 102 ? -7.630 0.976 -14.303 1.00 95.25 102 ILE A CA 1
ATOM 876 C C . ILE A 1 102 ? -8.001 2.261 -15.067 1.00 95.25 102 ILE A C 1
ATOM 878 O O . ILE A 1 102 ? -8.650 3.144 -14.511 1.00 95.25 102 ILE A O 1
ATOM 882 N N . LYS A 1 103 ? -7.615 2.374 -16.347 1.00 95.88 103 LYS A N 1
ATOM 883 C CA . LYS A 1 103 ? -7.926 3.497 -17.257 1.00 95.88 103 LYS A CA 1
ATOM 884 C C . LYS A 1 103 ? -7.385 4.867 -16.813 1.00 95.88 103 LYS A C 1
ATOM 886 O O . LYS A 1 103 ? -7.831 5.903 -17.306 1.00 95.88 103 LYS A O 1
ATOM 891 N N . MET A 1 104 ? -6.385 4.905 -15.934 1.00 95.75 104 MET A N 1
ATOM 892 C CA . MET A 1 104 ? -5.718 6.140 -15.505 1.00 95.75 104 MET A CA 1
ATOM 893 C C . MET A 1 104 ? -4.518 6.465 -16.409 1.00 95.75 104 MET A C 1
ATOM 895 O O . MET A 1 104 ? -3.375 6.549 -15.957 1.00 95.75 104 MET A O 1
ATOM 899 N N . ASN A 1 105 ? -4.773 6.664 -17.704 1.00 93.88 105 ASN A N 1
ATOM 900 C CA . ASN A 1 105 ? -3.731 6.713 -18.740 1.00 93.88 105 ASN A CA 1
ATOM 901 C C . ASN A 1 105 ? -2.682 7.817 -18.525 1.00 93.88 105 ASN A C 1
ATOM 903 O O . ASN A 1 105 ? -1.494 7.565 -18.696 1.00 93.88 105 ASN A O 1
ATOM 907 N N . LYS A 1 106 ? -3.088 9.008 -18.060 1.00 95.56 106 LYS A N 1
ATOM 908 C CA . LYS A 1 106 ? -2.147 10.102 -17.740 1.00 95.56 106 LYS A CA 1
ATOM 909 C C . LYS A 1 106 ? -1.145 9.709 -16.647 1.00 95.56 106 LYS A C 1
ATOM 911 O O . LYS A 1 106 ? 0.015 10.110 -16.676 1.00 95.56 106 LYS A O 1
ATOM 916 N N . ILE A 1 107 ? -1.591 8.922 -15.666 1.00 94.75 107 ILE A N 1
ATOM 917 C CA . ILE A 1 107 ? -0.732 8.436 -14.581 1.00 94.75 107 ILE A CA 1
ATOM 918 C C . ILE A 1 107 ? 0.157 7.301 -15.091 1.00 94.75 107 ILE A C 1
ATOM 920 O O . ILE A 1 107 ? 1.348 7.276 -14.783 1.00 94.75 107 ILE A O 1
ATOM 924 N N . ALA A 1 108 ? -0.397 6.404 -15.909 1.00 95.12 108 ALA A N 1
ATOM 925 C CA . ALA A 1 108 ? 0.360 5.334 -16.544 1.00 95.12 108 ALA A CA 1
ATOM 926 C C . ALA A 1 108 ? 1.534 5.884 -17.371 1.00 95.12 108 ALA A C 1
ATOM 928 O O . ALA A 1 108 ? 2.670 5.455 -17.183 1.00 95.12 108 ALA A O 1
ATOM 929 N N . GLU A 1 109 ? 1.288 6.897 -18.203 1.00 95.88 109 GLU A N 1
ATOM 930 C CA . GLU A 1 109 ? 2.308 7.558 -19.023 1.00 95.88 109 GLU A CA 1
ATOM 931 C C . GLU A 1 109 ? 3.430 8.172 -18.177 1.00 95.88 109 GLU A C 1
ATOM 933 O O . GLU A 1 109 ? 4.612 7.981 -18.469 1.00 95.88 109 GLU A O 1
ATOM 938 N N . LYS A 1 110 ? 3.075 8.826 -17.063 1.00 95.50 110 LYS A N 1
ATOM 939 C CA . LYS A 1 110 ? 4.047 9.362 -16.099 1.00 95.50 110 LYS A CA 1
ATOM 940 C C . LYS A 1 110 ? 4.938 8.274 -15.494 1.00 95.50 110 LYS A C 1
ATOM 942 O O . LYS A 1 110 ? 6.093 8.541 -15.171 1.00 95.50 110 LYS A O 1
ATOM 947 N N . TYR A 1 111 ? 4.420 7.068 -15.288 1.00 93.38 111 TYR A N 1
ATOM 948 C CA . TYR A 1 111 ? 5.227 5.957 -14.787 1.00 93.38 111 TYR A CA 1
ATOM 949 C C . TYR A 1 111 ? 6.061 5.302 -15.890 1.00 93.38 111 TYR A C 1
ATOM 951 O O . TYR A 1 111 ? 7.227 4.995 -15.652 1.00 93.38 111 TYR A O 1
ATOM 959 N N . TYR A 1 112 ? 5.538 5.179 -17.110 1.00 94.50 112 TYR A N 1
ATOM 960 C CA . TYR A 1 112 ? 6.320 4.695 -18.248 1.00 94.50 112 TYR A CA 1
ATOM 961 C C . TYR A 1 112 ? 7.481 5.622 -18.611 1.00 94.50 112 TYR A C 1
ATOM 963 O O . TYR A 1 112 ? 8.558 5.137 -18.950 1.00 94.50 112 TYR A O 1
ATOM 971 N N . SER A 1 113 ? 7.317 6.942 -18.502 1.00 93.38 113 SER A N 1
ATOM 972 C CA . SER A 1 113 ? 8.423 7.880 -18.723 1.00 93.38 113 SER A CA 1
ATOM 973 C C . SER A 1 113 ? 9.519 7.728 -17.667 1.00 93.38 113 SER A C 1
ATOM 975 O O . SER A 1 113 ? 10.698 7.692 -18.011 1.00 93.38 113 SER A O 1
ATOM 977 N N . LYS A 1 114 ? 9.145 7.521 -16.399 1.00 89.75 114 LYS A N 1
ATOM 978 C CA . LYS A 1 114 ? 10.093 7.202 -15.319 1.00 89.75 114 LYS A CA 1
ATOM 979 C C . LYS A 1 114 ? 10.800 5.858 -15.495 1.00 89.75 114 LYS A C 1
ATOM 981 O O . LYS A 1 114 ? 11.877 5.690 -14.942 1.00 89.75 114 LYS A O 1
ATOM 986 N N . ALA A 1 115 ? 10.208 4.907 -16.217 1.00 88.19 115 ALA A N 1
ATOM 987 C CA . ALA A 1 115 ? 10.825 3.609 -16.483 1.00 88.19 115 ALA A CA 1
ATOM 988 C C . ALA A 1 115 ? 11.928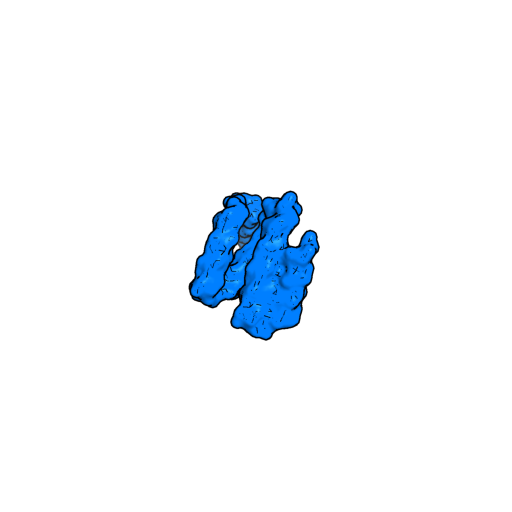 3.663 -17.557 1.00 88.19 115 ALA A C 1
ATOM 990 O O . ALA A 1 115 ? 12.693 2.710 -17.680 1.00 88.19 115 ALA A O 1
ATOM 991 N N . LYS A 1 116 ? 11.989 4.744 -18.347 1.00 81.31 116 LYS A N 1
ATOM 992 C CA . LYS A 1 116 ? 12.994 4.948 -19.406 1.00 81.31 116 LYS A CA 1
ATOM 993 C C . LYS A 1 116 ? 14.293 5.601 -18.906 1.00 81.31 116 LYS A C 1
ATOM 995 O O . LYS A 1 116 ? 15.262 5.614 -19.657 1.00 81.31 116 LYS A O 1
ATOM 1000 N N . LEU A 1 117 ? 14.283 6.151 -17.687 1.00 58.56 117 LEU A N 1
ATOM 1001 C CA . LEU A 1 117 ? 15.426 6.739 -16.970 1.00 58.56 117 LEU A CA 1
ATOM 1002 C C . LEU A 1 117 ? 16.094 5.690 -16.074 1.00 58.56 117 LEU A C 1
ATOM 1004 O O . LEU A 1 117 ? 17.340 5.696 -16.005 1.00 58.56 117 LEU A O 1
#